Protein AF-A0A7H9SVZ3-F1 (afdb_monomer_lite)

Foldseek 3Di:
DFPCVDPVSVVVVVVDDDDQAQDPPRLPPDDDDDQVPDCVNPDDPPDDDDDPLVVCVVVPDDCSVVNVVVNVVSVVVVVVVVVVVVVVD

InterPro domains:
  IPR005822 Large ribosomal subunit protein uL13 [PTHR11545] (1-86)
  IPR036899 Large ribosomal subunit protein uL13 superfamily [G3DSA:3.90.1180.10] (1-63)
  IPR036899 Large ribosomal subunit protein uL13 superfamily [SSF52161] (1-63)

Sequence (89 aa):
MLPHKTKRGQAALERLKVFDGIPPPYDKRKRMVVPAALKVVRLKPARKFALLGRLAHEVGWKYQAITATLEEKRKEKAKLRYTKKKTQI

pLDDT: mean 96.09, std 4.64, range [56.16, 98.19]

Structure (mmCIF, N/CA/C/O backbone):
data_AF-A0A7H9SVZ3-F1
#
_entry.id   AF-A0A7H9SVZ3-F1
#
loop_
_atom_site.group_PDB
_atom_site.id
_atom_site.type_symbol
_atom_site.label_atom_id
_atom_site.label_alt_id
_atom_site.label_comp_id
_atom_site.label_asym_id
_atom_site.label_entity_id
_atom_site.label_seq_id
_atom_site.pdbx_PDB_ins_code
_atom_site.Cartn_x
_atom_site.Cartn_y
_atom_site.Cartn_z
_atom_site.occupancy
_atom_site.B_iso_or_equiv
_atom_site.auth_seq_id
_atom_site.auth_comp_id
_atom_site.auth_asym_id
_atom_site.auth_atom_id
_atom_site.pdbx_PDB_model_num
ATOM 1 N N . MET A 1 1 ? 3.981 -2.254 -17.300 1.00 94.06 1 MET A N 1
ATOM 2 C CA . MET A 1 1 ? 2.640 -2.303 -17.934 1.00 94.06 1 MET A CA 1
ATOM 3 C C . MET A 1 1 ? 2.296 -1.043 -18.729 1.00 94.06 1 MET A C 1
ATOM 5 O O . MET A 1 1 ? 1.425 -1.119 -19.579 1.00 94.06 1 MET A O 1
ATOM 9 N N . LEU A 1 2 ? 2.963 0.098 -18.506 1.00 96.06 2 LEU A N 1
ATOM 10 C CA . LEU A 1 2 ? 2.800 1.288 -19.349 1.00 96.06 2 LEU A CA 1
ATOM 11 C C . LEU A 1 2 ? 3.891 1.354 -20.435 1.00 96.06 2 LEU A C 1
ATOM 13 O O . LEU A 1 2 ? 5.019 0.915 -20.172 1.00 96.06 2 LEU A O 1
ATOM 17 N N . PRO A 1 3 ? 3.610 1.945 -21.614 1.00 96.75 3 PRO A N 1
ATOM 18 C CA . PRO A 1 3 ? 4.605 2.202 -22.657 1.00 96.75 3 PRO A CA 1
ATOM 19 C C . PRO A 1 3 ? 5.516 3.384 -22.268 1.00 96.75 3 PRO A C 1
ATOM 21 O O . PRO A 1 3 ? 5.513 4.429 -22.917 1.00 96.75 3 PRO A O 1
ATOM 24 N N . HIS A 1 4 ? 6.282 3.222 -21.185 1.00 96.75 4 HIS A N 1
ATOM 25 C CA . HIS A 1 4 ? 7.067 4.259 -20.494 1.00 96.75 4 HIS A CA 1
ATOM 26 C C . HIS A 1 4 ? 8.174 4.912 -21.337 1.00 96.75 4 HIS A C 1
ATOM 28 O O . HIS A 1 4 ? 8.715 5.933 -20.934 1.00 96.75 4 HIS A O 1
ATOM 34 N N . LYS A 1 5 ? 8.505 4.350 -22.506 1.00 97.38 5 LYS A N 1
ATOM 35 C CA . LYS A 1 5 ? 9.430 4.963 -23.472 1.00 97.38 5 LYS A CA 1
ATOM 36 C C . LYS A 1 5 ? 8.767 6.036 -24.347 1.00 97.38 5 LYS A C 1
ATOM 38 O O . LYS A 1 5 ? 9.454 6.837 -24.962 1.00 97.38 5 LYS A O 1
ATOM 43 N N . THR A 1 6 ? 7.434 6.048 -24.429 1.00 97.94 6 THR A N 1
ATOM 44 C CA . THR A 1 6 ? 6.679 7.055 -25.193 1.00 97.94 6 THR A CA 1
ATOM 45 C C . THR A 1 6 ? 6.353 8.260 -24.314 1.00 97.94 6 THR A C 1
ATOM 47 O O . THR A 1 6 ? 6.080 8.087 -23.125 1.00 97.94 6 THR A O 1
ATOM 50 N N . LYS A 1 7 ? 6.257 9.461 -24.904 1.00 97.94 7 LYS A N 1
ATOM 51 C CA . LYS A 1 7 ? 5.841 10.684 -24.182 1.00 97.94 7 LYS A CA 1
ATOM 52 C C . LYS A 1 7 ? 4.521 10.490 -23.423 1.00 97.94 7 LYS A C 1
ATOM 54 O O . LYS A 1 7 ? 4.394 10.862 -22.261 1.00 97.94 7 LYS A O 1
ATOM 59 N N . ARG A 1 8 ? 3.546 9.817 -24.050 1.00 98.00 8 ARG A N 1
ATOM 60 C CA . ARG A 1 8 ? 2.259 9.476 -23.420 1.00 98.00 8 ARG A CA 1
ATOM 61 C C . ARG A 1 8 ? 2.430 8.569 -22.197 1.00 98.00 8 ARG A C 1
ATOM 63 O O . ARG A 1 8 ? 1.740 8.758 -21.199 1.00 98.00 8 ARG A O 1
ATOM 70 N N . GLY A 1 9 ? 3.310 7.572 -22.282 1.00 98.00 9 GLY A N 1
ATOM 71 C CA . GLY A 1 9 ? 3.572 6.643 -21.184 1.00 98.00 9 GLY A CA 1
ATOM 72 C C . GLY A 1 9 ? 4.312 7.287 -20.016 1.00 98.00 9 GLY A C 1
ATOM 73 O O . GLY A 1 9 ? 3.972 6.995 -18.874 1.00 98.00 9 GLY A O 1
ATOM 74 N N . GLN A 1 10 ? 5.254 8.193 -20.291 1.00 97.69 10 GLN A N 1
ATOM 75 C CA . GLN A 1 10 ? 5.922 9.001 -19.263 1.00 97.69 10 GLN A CA 1
ATOM 76 C C . GLN A 1 10 ? 4.908 9.871 -18.513 1.00 97.69 10 GLN A C 1
ATOM 78 O O . GLN A 1 10 ? 4.785 9.746 -17.298 1.00 97.69 10 GLN A O 1
ATOM 83 N N . ALA A 1 11 ? 4.062 10.609 -19.241 1.00 97.81 11 ALA A N 1
ATOM 84 C CA . ALA A 1 11 ? 2.997 11.413 -18.640 1.00 97.81 11 ALA A CA 1
ATOM 85 C C . ALA A 1 11 ? 1.997 10.572 -17.819 1.00 97.81 11 ALA A C 1
ATOM 87 O O . ALA A 1 11 ? 1.424 11.042 -16.840 1.00 97.81 11 ALA A O 1
ATOM 88 N N . ALA A 1 12 ? 1.739 9.318 -18.206 1.00 98.19 12 ALA A N 1
ATOM 89 C CA . ALA A 1 12 ? 0.907 8.414 -17.412 1.00 98.19 12 ALA A CA 1
ATOM 90 C C . ALA A 1 12 ? 1.597 7.971 -16.112 1.00 98.19 12 ALA A C 1
ATOM 92 O O . ALA A 1 12 ? 0.930 7.872 -15.083 1.00 98.19 12 ALA A O 1
ATOM 93 N N . LEU A 1 13 ? 2.912 7.736 -16.147 1.00 97.06 13 LEU A N 1
ATOM 94 C CA . LEU A 1 13 ? 3.689 7.377 -14.964 1.00 97.06 13 LEU A CA 1
ATOM 95 C C . LEU A 1 13 ? 3.784 8.547 -13.975 1.00 97.06 13 LEU A C 1
ATOM 97 O O . LEU A 1 13 ? 3.609 8.333 -12.784 1.00 97.06 13 LEU A O 1
ATOM 101 N N . GLU A 1 14 ? 3.952 9.776 -14.464 1.00 97.06 14 GLU A N 1
ATOM 102 C CA . GLU A 1 14 ? 3.977 10.997 -13.639 1.00 97.06 14 GLU A CA 1
ATOM 103 C C . GLU A 1 14 ? 2.665 11.247 -12.881 1.00 97.06 14 GLU A C 1
ATOM 105 O O . GLU A 1 14 ? 2.664 11.780 -11.769 1.00 97.06 14 GLU A O 1
ATOM 110 N N . ARG A 1 15 ? 1.526 10.842 -13.456 1.00 97.69 15 ARG A N 1
ATOM 111 C CA . ARG A 1 15 ? 0.219 10.943 -12.785 1.00 97.69 15 ARG A CA 1
ATOM 112 C C . ARG A 1 15 ? 0.086 9.967 -11.618 1.00 97.69 15 ARG A C 1
ATOM 114 O O . ARG A 1 15 ? -0.696 10.226 -10.701 1.00 97.69 15 ARG A O 1
ATOM 121 N N . LEU A 1 16 ? 0.805 8.845 -11.650 1.00 97.25 16 LEU A N 1
ATOM 122 C CA . LEU A 1 16 ? 0.745 7.832 -10.607 1.00 97.25 16 LEU A CA 1
ATOM 123 C C . LEU A 1 16 ? 1.652 8.227 -9.437 1.00 97.25 16 LEU A C 1
ATOM 125 O O . LEU A 1 16 ? 2.858 8.384 -9.590 1.00 97.25 16 LEU A O 1
ATOM 129 N N . LYS A 1 17 ? 1.072 8.320 -8.239 1.00 96.44 17 LYS A N 1
ATOM 130 C CA . LYS A 1 17 ? 1.811 8.555 -6.991 1.00 96.44 17 LYS A CA 1
ATOM 131 C C . LYS A 1 17 ? 1.679 7.334 -6.086 1.00 96.44 17 LYS A C 1
ATOM 133 O O . LYS A 1 17 ? 0.560 6.901 -5.811 1.00 96.44 17 LYS A O 1
ATOM 138 N N . VAL A 1 18 ? 2.807 6.788 -5.633 1.00 97.06 18 VAL A N 1
ATOM 139 C CA . VAL A 1 18 ? 2.888 5.592 -4.776 1.00 97.06 18 VAL A CA 1
ATOM 140 C C . VAL A 1 18 ? 3.727 5.926 -3.546 1.00 97.06 18 VAL A C 1
ATOM 142 O O . VAL A 1 18 ? 4.720 6.639 -3.658 1.00 97.06 18 VAL A O 1
ATOM 145 N N . PHE A 1 19 ? 3.313 5.435 -2.379 1.00 97.12 19 PHE A N 1
ATOM 146 C CA . PHE A 1 19 ? 3.962 5.699 -1.095 1.00 97.12 19 PHE A CA 1
ATOM 147 C C . PHE A 1 19 ? 3.969 4.433 -0.232 1.00 97.12 19 PHE A C 1
ATOM 149 O O . PHE A 1 19 ? 3.026 3.642 -0.306 1.00 97.12 19 PHE A O 1
ATOM 156 N N . ASP A 1 20 ? 4.982 4.287 0.624 1.00 96.38 20 ASP A N 1
ATOM 157 C CA . ASP A 1 20 ? 5.009 3.286 1.694 1.00 96.38 20 ASP A CA 1
ATOM 158 C C . ASP A 1 20 ? 4.404 3.868 2.980 1.00 96.38 20 ASP A C 1
ATOM 160 O O . ASP A 1 20 ? 4.844 4.902 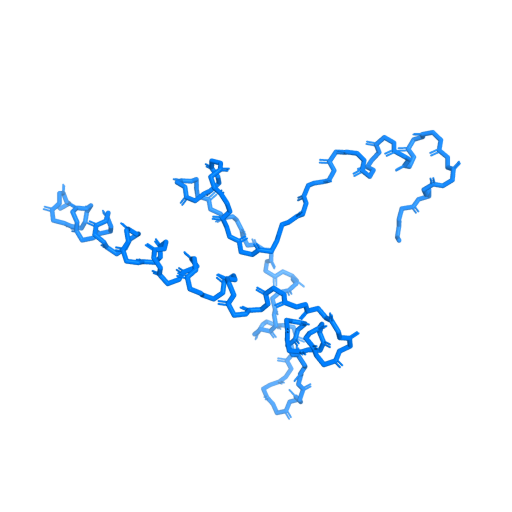3.485 1.00 96.38 20 ASP A O 1
ATOM 164 N N . GLY A 1 21 ? 3.378 3.205 3.518 1.00 96.44 21 GLY A N 1
ATOM 165 C CA . GLY A 1 21 ? 2.539 3.772 4.579 1.00 96.44 21 GLY A CA 1
ATOM 166 C C . GLY A 1 21 ? 1.553 4.815 4.039 1.00 96.44 21 GLY A C 1
ATOM 167 O O . GLY A 1 21 ? 1.248 4.850 2.847 1.00 96.44 21 GLY A O 1
ATOM 168 N N . ILE A 1 22 ? 0.987 5.639 4.923 1.00 97.31 22 ILE A N 1
ATOM 169 C CA . ILE A 1 22 ? -0.041 6.619 4.548 1.00 97.31 22 ILE A CA 1
ATOM 170 C C . ILE A 1 22 ? 0.388 8.014 5.012 1.00 97.31 22 ILE A C 1
ATOM 172 O O . ILE A 1 22 ? 0.058 8.424 6.130 1.00 97.31 22 ILE A O 1
ATOM 176 N N . PRO A 1 23 ? 1.115 8.759 4.161 1.00 96.44 23 PRO A N 1
ATOM 177 C CA . PRO A 1 23 ? 1.619 10.074 4.525 1.00 96.44 23 PRO A CA 1
ATOM 178 C C . PRO A 1 23 ? 0.507 11.142 4.535 1.00 96.44 23 PRO A C 1
ATOM 180 O O . PRO A 1 23 ? -0.497 11.017 3.818 1.00 96.44 23 PRO A O 1
ATOM 183 N N . PRO A 1 24 ? 0.681 12.241 5.29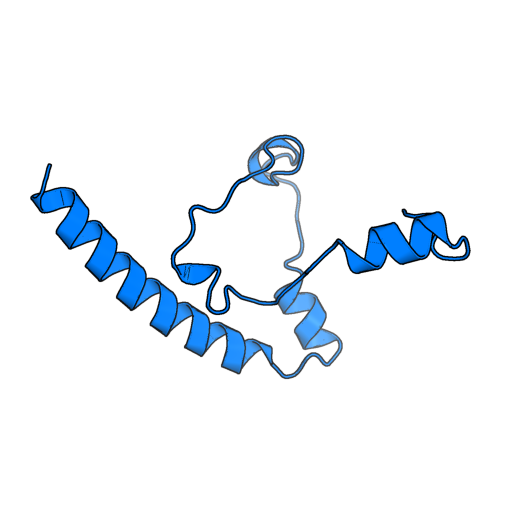1 1.00 94.31 24 PRO A N 1
ATOM 184 C CA . PRO A 1 24 ? -0.099 13.461 5.098 1.00 94.31 24 PRO A CA 1
ATOM 185 C C . PRO A 1 24 ? 0.072 13.977 3.658 1.00 94.31 24 PRO A C 1
ATOM 187 O O . PRO A 1 24 ? 1.194 13.965 3.153 1.00 94.31 24 PRO A O 1
ATOM 190 N N . PRO A 1 25 ? -0.993 14.419 2.961 1.00 93.75 25 PRO A N 1
ATOM 191 C CA . PRO A 1 25 ? -2.362 14.678 3.431 1.00 93.75 25 PRO A CA 1
ATOM 192 C C . PRO A 1 25 ? -3.360 13.513 3.229 1.00 93.75 25 PRO A C 1
ATOM 194 O O . PRO A 1 25 ? -4.575 13.716 3.329 1.00 93.75 25 PRO A O 1
ATOM 197 N N . TYR A 1 26 ? -2.901 12.310 2.869 1.00 96.38 26 TYR A N 1
ATOM 198 C CA . TYR A 1 26 ? -3.773 11.180 2.512 1.00 96.38 26 TYR A CA 1
ATOM 199 C C . TYR A 1 26 ? -4.325 10.422 3.725 1.00 96.38 26 TYR A C 1
ATOM 201 O O . TYR A 1 26 ? -5.355 9.755 3.620 1.00 96.38 26 TYR A O 1
ATOM 209 N N . ASP A 1 27 ? -3.689 10.561 4.884 1.00 95.31 27 ASP A N 1
ATOM 210 C CA . ASP A 1 27 ? -4.087 9.967 6.164 1.00 95.31 27 ASP A CA 1
ATOM 211 C C . ASP A 1 27 ? -5.515 10.345 6.597 1.00 95.31 27 ASP A C 1
ATOM 213 O O . ASP A 1 27 ? -6.237 9.524 7.170 1.00 95.31 27 ASP A O 1
ATOM 217 N N . LYS A 1 28 ? -5.951 11.570 6.278 1.00 93.44 28 LYS A N 1
ATOM 218 C CA . LYS A 1 28 ? -7.284 12.091 6.620 1.00 93.44 28 LYS A CA 1
ATOM 219 C C . LYS A 1 28 ? -8.357 11.793 5.570 1.00 93.44 28 LYS A C 1
ATOM 221 O O . LYS A 1 28 ? -9.546 11.931 5.885 1.00 93.44 28 LYS A O 1
ATOM 226 N N . ARG A 1 29 ? -7.968 11.371 4.363 1.00 94.44 29 ARG A N 1
ATOM 227 C CA . ARG A 1 29 ? -8.871 11.108 3.230 1.00 94.44 29 ARG A CA 1
ATOM 228 C C . ARG A 1 29 ? -9.437 9.683 3.283 1.00 94.44 29 ARG A C 1
ATOM 230 O O . ARG A 1 29 ? -8.803 8.758 3.795 1.00 94.44 29 ARG A O 1
ATOM 237 N N . LYS A 1 30 ? -10.647 9.486 2.743 1.00 95.12 30 LYS A N 1
ATOM 238 C CA . LYS A 1 30 ? -11.226 8.143 2.582 1.00 95.12 30 LYS A CA 1
ATOM 239 C C . LYS A 1 30 ? -10.467 7.416 1.472 1.00 95.12 30 LYS A C 1
ATOM 241 O O . LYS A 1 30 ? -10.408 7.893 0.344 1.00 95.12 30 LYS A O 1
ATOM 246 N N . ARG A 1 31 ? -9.864 6.281 1.815 1.00 95.50 31 ARG A N 1
ATOM 247 C CA . ARG A 1 31 ? -9.122 5.432 0.878 1.00 95.50 31 ARG A CA 1
ATOM 248 C C . ARG A 1 31 ? -10.080 4.461 0.199 1.00 95.50 31 ARG A C 1
ATOM 250 O O . ARG A 1 31 ? -10.994 3.951 0.845 1.00 95.50 31 ARG A O 1
ATOM 257 N N . MET A 1 32 ? -9.845 4.221 -1.084 1.00 97.69 32 MET A N 1
ATOM 258 C CA . MET A 1 32 ? -10.626 3.287 -1.892 1.00 97.69 32 MET A CA 1
ATOM 259 C C . MET A 1 32 ? -9.921 1.932 -1.970 1.00 97.69 32 MET A C 1
ATOM 261 O O . MET A 1 32 ? -8.712 1.832 -1.766 1.00 97.69 32 MET A O 1
ATOM 265 N N . VAL A 1 33 ? -10.693 0.890 -2.260 1.00 97.56 33 VAL A N 1
ATOM 266 C CA . VAL A 1 33 ? -10.229 -0.489 -2.443 1.00 97.56 33 VAL A CA 1
ATOM 267 C C . VAL A 1 33 ? -10.700 -0.973 -3.809 1.00 97.56 33 VAL A C 1
ATOM 269 O O . VAL A 1 33 ? -11.793 -0.614 -4.237 1.00 97.56 33 VAL A O 1
ATOM 272 N N . VAL A 1 34 ? -9.888 -1.795 -4.477 1.00 97.44 34 VAL A N 1
ATOM 273 C CA . VAL A 1 34 ? -10.221 -2.422 -5.764 1.00 97.44 34 VAL A CA 1
ATOM 274 C C . VAL A 1 34 ? -10.545 -3.905 -5.526 1.00 97.44 34 VAL A C 1
ATOM 276 O O . VAL A 1 34 ? -9.616 -4.698 -5.354 1.00 97.44 34 VAL A O 1
ATOM 279 N N . PRO A 1 35 ? -11.830 -4.319 -5.513 1.00 97.56 35 PRO A N 1
ATOM 280 C CA . PRO A 1 35 ? -12.224 -5.690 -5.162 1.00 97.56 35 PRO A CA 1
ATOM 281 C C . PRO A 1 35 ? -11.618 -6.758 -6.078 1.00 97.56 35 PRO A C 1
ATOM 283 O O . PRO A 1 35 ? -11.191 -7.811 -5.608 1.00 97.56 35 PRO A O 1
ATOM 286 N N . ALA A 1 36 ? -11.491 -6.451 -7.372 1.00 97.38 36 ALA A N 1
ATOM 287 C CA . ALA A 1 36 ? -10.915 -7.346 -8.375 1.00 97.38 36 ALA A CA 1
ATOM 288 C C . ALA A 1 36 ? -9.426 -7.679 -8.143 1.00 97.38 36 ALA A C 1
ATOM 290 O O . ALA A 1 36 ? -8.915 -8.618 -8.750 1.00 97.38 36 ALA A O 1
ATOM 291 N N . ALA A 1 37 ? -8.737 -6.944 -7.263 1.00 96.19 37 ALA A N 1
ATOM 292 C CA . ALA A 1 37 ? -7.330 -7.150 -6.921 1.00 96.19 37 ALA A CA 1
ATOM 293 C C . ALA A 1 37 ? -7.112 -7.557 -5.449 1.00 96.19 37 ALA A C 1
ATOM 295 O O . ALA A 1 37 ? -5.972 -7.703 -5.008 1.00 96.19 37 ALA A O 1
ATOM 296 N N . LEU A 1 38 ? -8.178 -7.747 -4.662 1.00 97.00 38 LEU A N 1
ATOM 297 C CA . LEU A 1 38 ? -8.046 -8.131 -3.258 1.00 97.00 38 LEU A CA 1
ATOM 298 C C . LEU A 1 38 ? -7.613 -9.589 -3.109 1.00 97.00 38 LEU A C 1
ATOM 300 O O . LEU A 1 38 ? -8.258 -10.497 -3.628 1.00 97.00 38 LEU A O 1
ATOM 304 N N . LYS A 1 39 ? -6.590 -9.828 -2.281 1.00 96.62 39 LYS A N 1
ATOM 305 C CA . LYS A 1 39 ? -6.099 -11.180 -1.966 1.00 96.62 39 LYS A CA 1
ATOM 306 C C . LYS A 1 39 ? -7.211 -12.116 -1.479 1.00 96.62 39 LYS A C 1
ATOM 308 O O . LYS A 1 39 ? -7.307 -13.229 -1.972 1.00 96.62 39 LYS A O 1
ATOM 313 N N . VAL A 1 40 ? -8.055 -11.657 -0.550 1.00 96.19 40 VAL A N 1
ATOM 314 C CA . VAL A 1 40 ? -9.142 -12.472 0.031 1.00 96.19 40 VAL A CA 1
ATOM 315 C C . VAL A 1 40 ? -10.191 -12.895 -1.003 1.00 96.19 40 VAL A C 1
ATOM 317 O O . VAL A 1 40 ? -10.833 -13.920 -0.835 1.00 96.19 40 VAL A O 1
ATOM 320 N N . VAL A 1 41 ? -10.339 -12.119 -2.082 1.00 96.75 41 VAL A N 1
ATOM 321 C CA . VAL A 1 41 ? -11.292 -12.392 -3.166 1.00 96.75 41 VAL A CA 1
ATOM 322 C C . VAL A 1 41 ? -10.651 -13.252 -4.257 1.00 96.75 41 VAL A C 1
ATOM 324 O O . VAL A 1 41 ? -11.298 -14.122 -4.827 1.00 96.75 41 VAL A O 1
ATOM 327 N N . ARG A 1 42 ? -9.380 -12.994 -4.587 1.00 97.06 42 ARG A N 1
ATOM 328 C CA . ARG A 1 42 ? -8.715 -13.574 -5.764 1.00 97.06 42 ARG A CA 1
ATOM 329 C C . ARG A 1 42 ? -7.923 -14.846 -5.478 1.00 97.06 42 ARG A C 1
ATOM 331 O O . ARG A 1 42 ? -7.662 -15.600 -6.411 1.00 97.06 42 ARG A O 1
ATOM 338 N N . LEU A 1 43 ? -7.514 -15.085 -4.234 1.00 97.38 43 LEU A N 1
ATOM 339 C CA . LEU A 1 43 ? -6.663 -16.215 -3.866 1.00 97.38 43 LEU A CA 1
ATOM 340 C C . LEU A 1 43 ? -7.442 -17.246 -3.041 1.00 97.38 43 LEU A C 1
ATOM 342 O O . LEU A 1 43 ? -8.175 -16.890 -2.123 1.00 97.38 43 LEU A O 1
ATOM 346 N N . LYS A 1 44 ? -7.242 -18.539 -3.330 1.00 97.19 44 LYS A N 1
ATOM 347 C CA . LYS A 1 44 ? -7.795 -19.622 -2.501 1.00 97.19 44 LYS A CA 1
ATOM 348 C C . LYS A 1 44 ? -7.176 -19.580 -1.090 1.00 97.19 44 LYS A C 1
ATOM 350 O O . LYS A 1 44 ? -5.960 -19.401 -1.000 1.00 97.19 44 LYS A O 1
ATOM 355 N N . PRO A 1 45 ? -7.941 -19.844 -0.012 1.00 96.44 45 PRO A N 1
ATOM 356 C CA . PRO A 1 45 ? -7.448 -19.724 1.367 1.00 96.44 45 PRO A CA 1
ATOM 357 C C . PRO A 1 45 ? -6.181 -20.534 1.678 1.00 96.44 45 PRO A C 1
ATOM 359 O O . PRO A 1 45 ? -5.306 -20.059 2.391 1.00 96.44 45 PRO A O 1
ATOM 362 N N . ALA A 1 46 ? -6.045 -21.732 1.100 1.00 97.12 46 ALA A N 1
ATOM 363 C CA . ALA A 1 46 ? -4.905 -22.621 1.343 1.00 97.12 46 ALA A CA 1
ATOM 364 C C . ALA A 1 46 ? -3.623 -22.251 0.565 1.00 97.12 46 ALA A C 1
ATOM 366 O O . ALA A 1 46 ? -2.601 -22.927 0.690 1.00 97.12 46 ALA A O 1
ATOM 367 N N . ARG A 1 47 ? -3.648 -21.222 -0.293 1.00 97.88 47 ARG A N 1
ATOM 368 C CA . ARG A 1 47 ? -2.486 -20.849 -1.112 1.00 97.88 47 ARG A CA 1
ATOM 369 C C . ARG A 1 47 ? -1.599 -19.852 -0.367 1.00 97.88 47 ARG A C 1
ATOM 371 O O . ARG A 1 47 ? -2.056 -18.806 0.088 1.00 97.88 47 ARG A O 1
ATOM 378 N N . LYS A 1 48 ? -0.305 -20.177 -0.288 1.00 97.69 48 LYS A N 1
ATOM 379 C CA . LYS A 1 48 ? 0.725 -19.311 0.300 1.00 97.69 48 LYS A CA 1
ATOM 380 C C . LYS A 1 48 ? 0.856 -18.012 -0.508 1.00 97.69 48 LYS A C 1
ATOM 382 O O . LYS A 1 48 ? 0.706 -18.014 -1.727 1.00 97.69 48 LYS A O 1
ATOM 387 N N . PHE A 1 49 ? 1.156 -16.913 0.179 1.00 97.56 49 PHE A N 1
ATOM 388 C CA . PHE A 1 49 ? 1.421 -15.599 -0.411 1.00 97.56 49 PHE A CA 1
ATOM 389 C C . PHE A 1 49 ? 2.608 -14.945 0.304 1.00 97.56 49 PHE A C 1
ATOM 391 O O . PHE A 1 49 ? 2.944 -15.323 1.426 1.00 97.56 49 PHE A O 1
ATOM 398 N N . ALA A 1 50 ? 3.210 -13.940 -0.327 1.00 97.06 50 ALA A N 1
ATOM 399 C CA . ALA A 1 50 ? 4.279 -1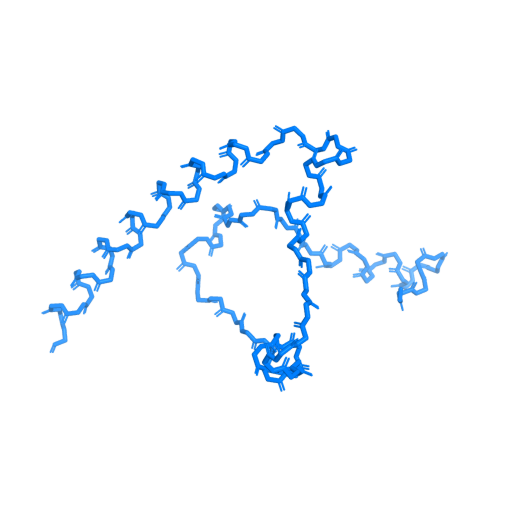3.143 0.264 1.00 97.06 50 ALA A CA 1
ATOM 400 C C . ALA A 1 50 ? 3.787 -11.731 0.610 1.00 97.06 50 ALA A C 1
ATOM 402 O O . ALA A 1 50 ? 2.868 -11.199 -0.017 1.00 97.06 50 ALA A O 1
ATOM 403 N N . LEU A 1 51 ? 4.411 -11.120 1.616 1.00 97.19 51 LEU A N 1
ATOM 404 C CA . LEU A 1 51 ? 4.216 -9.712 1.946 1.00 97.19 51 LEU A CA 1
ATOM 405 C C . LEU A 1 51 ? 5.326 -8.898 1.288 1.00 97.19 51 LEU A C 1
ATOM 407 O O . LEU A 1 51 ? 6.497 -9.096 1.606 1.00 97.19 51 LEU A O 1
ATOM 411 N N . LEU A 1 52 ? 4.953 -7.955 0.418 1.00 96.81 52 LEU A N 1
ATOM 412 C CA . LEU A 1 52 ? 5.920 -7.124 -0.300 1.00 96.81 52 LEU A CA 1
ATOM 413 C C . LEU A 1 52 ? 6.857 -6.372 0.654 1.00 96.81 52 LEU A C 1
ATOM 415 O O . LEU A 1 52 ? 8.054 -6.350 0.417 1.00 96.81 52 LEU A O 1
ATOM 419 N N . GLY A 1 53 ? 6.342 -5.836 1.766 1.00 96.31 53 GLY A N 1
ATOM 420 C CA . GLY A 1 53 ? 7.168 -5.125 2.750 1.00 96.31 53 GLY A CA 1
ATOM 421 C C . GLY A 1 53 ? 8.221 -6.003 3.438 1.00 96.31 53 GLY A C 1
ATOM 422 O O . GLY A 1 53 ? 9.297 -5.511 3.760 1.00 96.31 53 GLY A O 1
ATOM 423 N N . ARG A 1 54 ? 7.946 -7.304 3.623 1.00 97.12 54 ARG A N 1
ATOM 424 C CA . ARG A 1 54 ? 8.933 -8.255 4.156 1.00 97.12 54 ARG A CA 1
ATOM 425 C C . ARG A 1 54 ? 10.005 -8.552 3.110 1.00 97.12 54 ARG A C 1
ATOM 427 O O . ARG A 1 54 ? 11.183 -8.444 3.415 1.00 97.12 54 ARG A O 1
ATOM 434 N N . LEU A 1 55 ? 9.586 -8.868 1.883 1.00 97.69 55 LEU A N 1
ATOM 435 C CA . LEU A 1 55 ? 10.509 -9.136 0.779 1.00 97.69 55 LEU A CA 1
ATOM 436 C C . LEU A 1 55 ? 11.410 -7.927 0.510 1.00 97.69 55 LEU A C 1
ATOM 438 O O . LEU A 1 55 ? 12.615 -8.087 0.391 1.00 97.69 55 LEU A O 1
ATOM 442 N N . ALA A 1 56 ? 10.837 -6.721 0.479 1.00 97.44 56 ALA A N 1
ATOM 443 C CA . ALA A 1 56 ? 11.574 -5.474 0.308 1.00 97.44 56 ALA A CA 1
ATOM 444 C C . ALA A 1 56 ? 12.660 -5.312 1.380 1.00 97.44 56 ALA A C 1
ATOM 446 O O . ALA A 1 56 ? 13.789 -4.954 1.056 1.00 97.44 56 ALA A O 1
ATOM 447 N N . HIS A 1 57 ? 12.340 -5.597 2.645 1.00 97.69 57 HIS A N 1
ATOM 448 C CA . HIS A 1 57 ? 13.317 -5.529 3.727 1.00 97.69 57 HIS A CA 1
ATOM 449 C C . HIS A 1 57 ? 14.451 -6.547 3.561 1.00 97.69 57 HIS A C 1
ATOM 451 O O . HIS A 1 57 ? 15.617 -6.173 3.661 1.00 97.69 57 HIS A O 1
ATOM 457 N N . GLU A 1 58 ? 14.116 -7.800 3.240 1.00 97.69 58 GLU A N 1
ATOM 458 C CA . GLU A 1 58 ? 15.094 -8.872 3.009 1.00 97.69 58 GLU A CA 1
ATOM 459 C C . GLU A 1 58 ? 16.046 -8.552 1.840 1.00 97.69 58 GLU A C 1
ATOM 461 O O . GLU A 1 58 ? 17.217 -8.916 1.896 1.00 97.69 58 GLU A O 1
ATOM 466 N N . VAL A 1 59 ? 15.589 -7.809 0.821 1.00 97.56 59 VAL A N 1
ATOM 467 C CA . 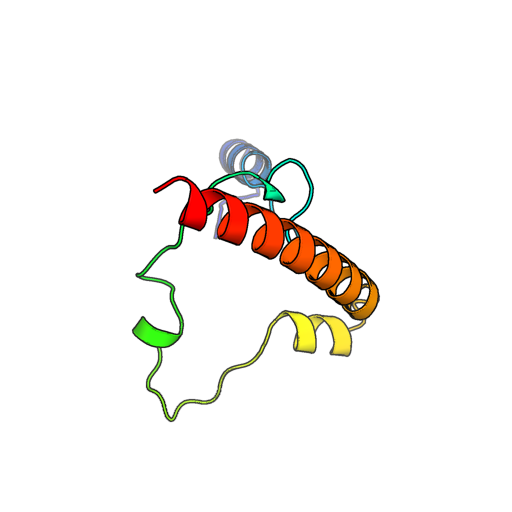VAL A 1 59 ? 16.442 -7.341 -0.294 1.00 97.56 59 VAL A CA 1
ATOM 468 C C . VAL A 1 59 ? 17.157 -6.008 -0.022 1.00 97.56 59 VAL A C 1
ATOM 470 O O . VAL A 1 59 ? 17.806 -5.466 -0.914 1.00 97.56 59 VAL A O 1
ATOM 473 N N . GLY A 1 60 ? 17.064 -5.464 1.196 1.00 96.56 60 GLY A N 1
ATOM 474 C CA . GLY A 1 60 ? 17.844 -4.300 1.630 1.00 96.56 60 GLY A CA 1
ATOM 475 C C . GLY A 1 60 ? 17.066 -2.993 1.802 1.00 96.56 60 GLY A C 1
ATOM 476 O O . GLY A 1 60 ? 17.682 -1.948 2.027 1.00 96.56 60 GLY A O 1
ATOM 477 N N . TRP A 1 61 ? 15.731 -2.999 1.744 1.00 98.00 61 TRP A N 1
ATOM 478 C CA . TRP A 1 61 ? 14.939 -1.824 2.117 1.00 98.00 61 TRP A CA 1
ATOM 479 C C . TRP A 1 61 ? 15.028 -1.565 3.628 1.00 98.00 61 TRP A C 1
ATOM 481 O O . TRP A 1 61 ? 14.563 -2.345 4.463 1.00 98.00 61 TRP A O 1
ATOM 491 N N . LYS A 1 62 ? 15.630 -0.431 3.991 1.00 97.62 62 LYS A N 1
ATOM 492 C CA . LYS A 1 62 ? 16.003 -0.112 5.380 1.00 97.62 62 LYS A CA 1
ATOM 493 C C . LYS A 1 62 ? 14.880 0.515 6.207 1.00 97.62 62 LYS A C 1
ATOM 495 O O . LYS A 1 62 ? 14.964 0.550 7.429 1.00 97.62 62 LYS A O 1
ATOM 500 N N . TYR A 1 63 ? 13.827 1.020 5.566 1.00 97.19 63 TYR A N 1
ATOM 501 C CA . TYR A 1 63 ? 12.836 1.874 6.232 1.00 97.19 63 TYR A CA 1
ATOM 502 C C . TYR A 1 63 ? 11.654 1.119 6.854 1.00 97.19 63 TYR A C 1
ATOM 504 O O . TYR A 1 63 ? 10.757 1.756 7.400 1.00 97.19 63 TYR A O 1
ATOM 512 N N . GLN A 1 64 ? 11.662 -0.220 6.852 1.00 96.62 64 GLN A N 1
ATOM 513 C CA . GLN A 1 64 ? 10.559 -1.038 7.372 1.00 96.62 64 GLN A CA 1
ATOM 514 C C . GLN A 1 64 ? 10.162 -0.664 8.814 1.00 96.62 64 GLN A C 1
ATOM 516 O O . GLN A 1 64 ? 8.981 -0.446 9.091 1.00 96.62 64 GLN A O 1
ATOM 521 N N . ALA A 1 65 ? 11.138 -0.549 9.723 1.00 96.75 65 ALA A N 1
ATOM 522 C CA . ALA A 1 65 ? 10.889 -0.226 11.130 1.00 96.75 65 ALA A CA 1
ATOM 523 C C . ALA A 1 65 ? 10.336 1.199 11.312 1.00 96.75 65 ALA A C 1
ATOM 525 O O . ALA A 1 65 ? 9.381 1.419 12.059 1.00 96.75 65 ALA A O 1
ATOM 526 N N . ILE A 1 66 ? 10.887 2.169 10.577 1.00 96.94 66 ILE A N 1
ATOM 527 C CA . ILE A 1 66 ? 10.442 3.566 10.638 1.00 96.94 66 ILE A CA 1
ATOM 528 C C . ILE A 1 66 ? 9.004 3.680 10.120 1.00 96.94 66 ILE A C 1
ATOM 530 O O . ILE A 1 66 ? 8.153 4.260 10.793 1.00 96.94 66 ILE A O 1
ATOM 534 N N . THR A 1 67 ? 8.684 3.058 8.985 1.00 97.25 67 THR A N 1
ATOM 535 C CA . THR A 1 67 ? 7.318 3.055 8.447 1.00 97.25 67 THR A CA 1
ATOM 536 C C . THR A 1 67 ? 6.330 2.392 9.408 1.00 97.25 67 THR A C 1
ATOM 538 O O . THR A 1 67 ? 5.228 2.907 9.588 1.00 97.25 67 THR A O 1
ATOM 541 N N . ALA A 1 68 ? 6.717 1.301 10.079 1.00 97.31 68 ALA A N 1
ATOM 542 C CA . ALA A 1 68 ? 5.869 0.640 11.071 1.00 97.31 68 ALA A CA 1
ATOM 543 C C . ALA A 1 68 ? 5.534 1.564 12.256 1.00 97.31 68 ALA A C 1
ATOM 545 O O . ALA A 1 68 ? 4.361 1.724 12.592 1.00 97.31 68 ALA A O 1
ATOM 546 N N . THR A 1 69 ? 6.537 2.233 12.836 1.00 98.00 69 THR A N 1
ATOM 547 C CA . THR A 1 69 ? 6.318 3.173 13.955 1.00 98.00 69 THR A CA 1
ATOM 548 C C . THR A 1 69 ? 5.446 4.370 13.565 1.00 98.00 69 THR A C 1
ATOM 550 O O . THR A 1 69 ? 4.594 4.802 14.345 1.00 98.00 69 THR A O 1
ATOM 553 N N . LEU A 1 70 ? 5.605 4.899 12.348 1.00 97.44 70 LEU A N 1
ATOM 554 C CA . LEU A 1 70 ? 4.773 5.993 11.840 1.00 97.44 70 LEU A CA 1
ATOM 555 C C . LEU A 1 70 ? 3.328 5.549 11.571 1.00 97.44 70 LEU A C 1
ATOM 557 O O . LEU A 1 70 ? 2.391 6.289 11.882 1.00 97.44 70 LEU A O 1
ATOM 561 N N . GLU A 1 71 ? 3.125 4.340 11.043 1.00 97.94 71 GLU A N 1
ATOM 562 C CA . GLU A 1 71 ? 1.787 3.777 10.845 1.00 97.94 71 GLU A CA 1
ATOM 563 C C . GLU A 1 71 ? 1.067 3.502 12.170 1.00 97.94 71 GLU A C 1
ATOM 565 O O . GLU A 1 71 ? -0.147 3.706 12.240 1.00 97.94 71 GLU A O 1
ATOM 570 N N . GLU A 1 72 ? 1.783 3.098 13.222 1.00 97.81 72 GLU A N 1
ATOM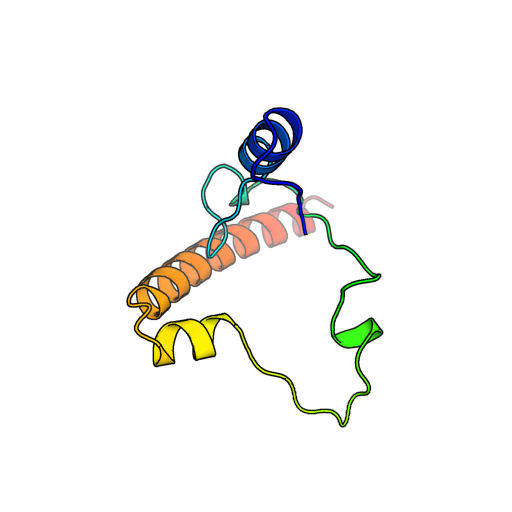 571 C CA . GLU A 1 72 ? 1.215 2.914 14.565 1.00 97.81 72 GLU A CA 1
ATOM 572 C C . GLU A 1 72 ? 0.670 4.244 15.106 1.00 97.81 72 GLU A C 1
ATOM 574 O O . GLU A 1 72 ? -0.533 4.375 15.356 1.00 97.81 72 GLU A O 1
ATOM 579 N N . LYS A 1 73 ? 1.508 5.291 15.099 1.00 97.38 73 LYS A N 1
ATOM 580 C CA . LYS A 1 73 ? 1.111 6.666 15.459 1.00 97.38 73 LYS A CA 1
ATOM 581 C C . LYS A 1 73 ? -0.085 7.160 14.638 1.00 97.38 73 LYS A C 1
ATOM 583 O O . LYS A 1 73 ? -0.965 7.864 15.141 1.00 97.38 73 LYS A O 1
ATOM 588 N N . ARG A 1 74 ? -0.146 6.818 13.346 1.00 97.56 74 ARG A N 1
ATOM 589 C CA . ARG A 1 74 ? -1.271 7.185 12.472 1.00 97.56 74 ARG A CA 1
ATOM 590 C C . ARG A 1 74 ? -2.557 6.449 12.861 1.00 97.56 74 ARG A C 1
ATOM 592 O O . ARG A 1 74 ? -3.634 7.051 12.835 1.00 97.56 74 ARG A O 1
ATOM 599 N N . LYS A 1 75 ? -2.483 5.158 13.195 1.00 97.19 75 LYS A N 1
ATOM 600 C CA . LYS A 1 75 ? -3.642 4.347 13.604 1.00 97.19 75 LYS A CA 1
ATOM 601 C C . LYS A 1 75 ? -4.218 4.808 14.938 1.00 97.19 75 LYS A C 1
ATOM 603 O O . LYS A 1 75 ? -5.440 4.875 15.044 1.00 97.19 75 LYS A O 1
ATOM 608 N N . GLU A 1 76 ? -3.386 5.201 15.899 1.00 97.50 76 GLU A N 1
ATOM 609 C CA . GLU A 1 76 ? -3.835 5.780 17.174 1.00 97.50 76 GLU A CA 1
ATOM 610 C C . GLU A 1 76 ? -4.689 7.035 16.949 1.00 97.50 76 GLU A C 1
ATOM 612 O O . GLU A 1 76 ? -5.838 7.111 17.395 1.00 97.50 76 GLU A O 1
ATOM 617 N N . LYS A 1 77 ? -4.187 7.983 16.145 1.00 95.81 77 LYS A N 1
ATOM 618 C CA . LYS A 1 77 ? -4.935 9.192 15.758 1.00 95.81 77 LYS A CA 1
ATOM 619 C C . LYS A 1 77 ? -6.234 8.853 15.022 1.00 95.81 77 LYS A C 1
ATOM 621 O O . LYS A 1 77 ? -7.272 9.473 15.263 1.00 95.81 77 LYS A O 1
ATOM 626 N N . ALA A 1 78 ? -6.201 7.858 14.134 1.00 95.31 78 ALA A N 1
ATOM 627 C CA . ALA A 1 78 ? -7.385 7.404 13.409 1.00 95.31 78 ALA A CA 1
ATOM 628 C C . ALA A 1 78 ? -8.433 6.765 14.339 1.00 95.31 78 ALA A C 1
ATOM 630 O O . ALA A 1 78 ? -9.626 7.002 14.147 1.00 95.31 78 ALA A O 1
ATOM 631 N N . LYS A 1 79 ? -8.002 6.011 15.360 1.00 96.38 79 LYS A N 1
ATOM 632 C CA . LYS A 1 79 ? -8.873 5.407 16.377 1.00 96.38 79 LYS A CA 1
ATOM 633 C C . LYS A 1 79 ? -9.591 6.483 17.187 1.00 96.38 79 LYS A C 1
ATOM 635 O O . LYS A 1 79 ? -10.811 6.427 17.285 1.00 96.38 79 LYS A O 1
ATOM 640 N N . LEU A 1 80 ? -8.869 7.504 17.659 1.00 95.38 80 LEU A N 1
ATOM 641 C CA . LEU A 1 80 ? -9.453 8.655 18.365 1.00 95.38 80 LEU A CA 1
ATOM 642 C C . LEU A 1 80 ? -10.477 9.414 17.507 1.00 95.38 80 LEU A C 1
ATOM 644 O O . LEU A 1 80 ? -11.535 9.812 17.989 1.00 95.38 80 LEU A O 1
ATOM 648 N N . ARG A 1 81 ? -10.189 9.611 16.214 1.00 93.75 81 ARG A N 1
ATOM 649 C CA . ARG A 1 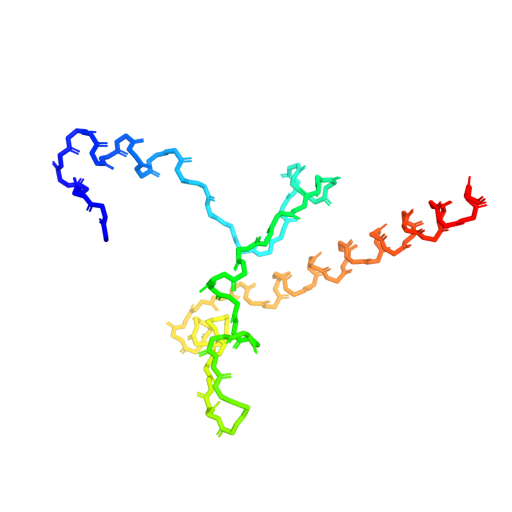81 ? -11.150 10.217 15.279 1.00 93.75 81 ARG A CA 1
ATOM 650 C C . ARG A 1 81 ? -12.402 9.349 15.122 1.00 93.75 81 ARG A C 1
ATOM 652 O O . ARG A 1 81 ? -13.506 9.882 15.073 1.00 93.75 81 ARG A O 1
ATOM 659 N N . TYR A 1 82 ? -12.230 8.033 15.000 1.00 95.31 82 TYR A N 1
ATOM 660 C CA . TYR A 1 82 ? -13.337 7.099 14.815 1.00 95.31 82 TYR A CA 1
ATOM 661 C C . TYR A 1 82 ? -14.241 7.019 16.047 1.00 95.31 82 TYR A C 1
ATOM 663 O O . TYR A 1 82 ? -15.456 7.071 15.888 1.00 95.31 82 TYR A O 1
ATOM 671 N N . THR A 1 83 ? -13.678 6.955 17.258 1.00 96.12 83 THR A N 1
ATOM 672 C CA . THR A 1 83 ? -14.469 6.935 18.500 1.00 96.12 83 THR A CA 1
ATOM 673 C C . THR A 1 83 ? -15.294 8.207 18.650 1.00 96.12 83 THR A C 1
ATOM 675 O O . THR A 1 83 ? -16.502 8.109 18.825 1.00 96.12 83 THR A O 1
ATOM 678 N N . LYS A 1 84 ? -14.687 9.388 18.450 1.00 95.06 84 LYS A N 1
ATOM 679 C CA . LYS A 1 84 ? -15.414 10.671 18.438 1.00 95.06 84 LYS A CA 1
ATOM 680 C C . LYS A 1 84 ? -16.547 10.685 17.412 1.00 95.06 84 LYS A C 1
ATOM 682 O O . LYS A 1 84 ? -17.650 11.107 17.730 1.00 95.06 84 LYS A O 1
ATOM 687 N N . LYS A 1 85 ? -16.290 10.188 16.196 1.00 94.12 85 LYS A N 1
ATOM 688 C CA . LYS A 1 85 ? -17.313 10.098 15.147 1.00 94.12 85 LYS A CA 1
ATOM 689 C C . LYS A 1 85 ? -18.446 9.138 15.522 1.00 94.12 85 LYS A C 1
ATOM 691 O O . LYS A 1 85 ? -19.582 9.411 15.173 1.00 94.12 85 LYS A O 1
ATOM 696 N N . LYS A 1 86 ? -18.144 8.024 16.196 1.00 94.88 86 LYS A N 1
ATOM 697 C CA . LYS A 1 86 ? -19.142 7.029 16.608 1.00 94.88 86 LYS A CA 1
ATOM 698 C C . LYS A 1 86 ? -20.083 7.570 17.687 1.00 94.88 86 LYS A C 1
ATOM 700 O O . LYS A 1 86 ? -21.247 7.223 17.656 1.00 94.88 86 LYS A O 1
ATOM 705 N N . THR A 1 87 ? -19.585 8.392 18.611 1.00 93.38 87 THR A N 1
ATOM 706 C CA . THR A 1 87 ? -20.395 9.006 19.682 1.00 93.38 87 THR A CA 1
ATOM 707 C C . THR A 1 87 ? -21.274 10.159 19.188 1.00 93.38 87 THR A C 1
ATOM 709 O O . THR A 1 87 ? -22.240 10.509 19.847 1.00 93.38 87 THR A O 1
ATOM 712 N N . GLN A 1 88 ? -20.926 10.782 18.058 1.00 83.00 88 GLN A N 1
ATOM 713 C CA . GLN A 1 88 ? -21.710 11.865 17.443 1.00 83.00 88 GLN A CA 1
ATOM 714 C C . GLN A 1 88 ? -22.856 11.368 16.546 1.00 83.00 88 GLN A C 1
ATOM 716 O O . GLN A 1 88 ? -23.568 12.189 15.973 1.00 83.00 88 GLN A O 1
ATOM 721 N N . ILE A 1 89 ? -22.982 10.050 16.379 1.00 56.16 89 ILE A N 1
ATOM 722 C CA . ILE A 1 89 ? -24.109 9.379 15.721 1.00 56.16 89 ILE A CA 1
ATOM 723 C C . ILE A 1 89 ? -25.025 8.872 16.828 1.00 56.16 89 ILE A C 1
ATOM 725 O O . ILE A 1 89 ? -26.249 9.044 16.675 1.00 56.16 89 ILE A O 1
#

Organism: Etroplus suratensis (NCBI:txid238232)

Secondary structure (DSSP, 8-state):
---TTSHHHHHHHHH----SS--TTTTTSPPP--GGG-HHHHS-TTS----HHHHHHHTT-TTHHHHHHHHHHHHHHHHHHHHHHHHT-

Radius of gyration: 17.61 Å; chains: 1; bounding box: 42×37×45 Å